Protein AF-A0A920VQ86-F1 (afdb_monomer_lite)

Radius of gyration: 14.34 Å; chains: 1; bounding box: 33×18×41 Å

Foldseek 3Di:
DVVVLVVQVVQQDPVRKGPFAFDDDDDDPDPVCVVVGGGDTGDDPVSSVVSVVVVVVVVVVVVVVD

Sequence (66 aa):
MERAWNAVSQRIGEDGSLNQVCIGTGPLPSLEEYIKRPYTDGMDERGGAMALWFAAEMVKHNQRTK

Secondary structure (DSSP, 8-state):
-HHHHHHHHTTB-TTS-EEEEEPP----SSHHHHHS--EEEE--HHHHHHHHHHHHHHHHHHHH--

pLDDT: mean 95.04, std 5.13, range [59.25, 98.06]

Structure (mmCIF, N/CA/C/O backbone):
data_AF-A0A920VQ86-F1
#
_entry.id   AF-A0A920VQ86-F1
#
loop_
_atom_site.group_PDB
_atom_site.id
_atom_site.type_symbol
_atom_site.label_atom_id
_atom_site.label_alt_id
_atom_site.label_comp_id
_atom_site.label_asym_id
_atom_site.label_entity_id
_atom_site.label_seq_id
_atom_site.pdbx_PDB_ins_code
_atom_site.Cartn_x
_atom_site.Cartn_y
_atom_site.Cartn_z
_atom_site.occupancy
_atom_site.B_iso_or_equiv
_atom_site.auth_seq_id
_atom_site.auth_comp_id
_atom_site.auth_asym_id
_atom_site.auth_atom_id
_atom_site.pdbx_PDB_model_num
ATOM 1 N N . MET A 1 1 ? 3.182 5.352 12.374 1.00 91.31 1 MET A N 1
ATOM 2 C CA . MET A 1 1 ? 2.072 4.534 11.840 1.00 91.31 1 MET A CA 1
ATOM 3 C C . MET A 1 1 ? 0.970 5.386 11.231 1.00 91.31 1 MET A C 1
ATOM 5 O O . MET A 1 1 ? 0.653 5.168 10.072 1.00 91.31 1 MET A O 1
ATOM 9 N N . GLU A 1 2 ? 0.466 6.407 11.927 1.00 93.62 2 GLU A N 1
ATOM 10 C CA . GLU A 1 2 ? -0.613 7.285 11.427 1.00 93.62 2 GLU A CA 1
ATOM 11 C C . GLU A 1 2 ? -0.374 7.863 10.025 1.00 93.62 2 GLU A C 1
ATOM 13 O O . GLU A 1 2 ? -1.236 7.754 9.164 1.00 93.62 2 GLU A O 1
ATOM 18 N N . ARG A 1 3 ? 0.823 8.400 9.746 1.00 96.69 3 ARG A N 1
ATOM 19 C CA . ARG A 1 3 ? 1.160 8.931 8.410 1.00 96.69 3 ARG A CA 1
ATOM 20 C C . ARG A 1 3 ? 1.030 7.887 7.295 1.00 96.69 3 ARG A C 1
ATOM 22 O O . ARG A 1 3 ? 0.570 8.219 6.210 1.00 96.69 3 ARG A O 1
ATOM 29 N N . ALA A 1 4 ? 1.438 6.646 7.561 1.00 95.94 4 ALA A N 1
ATOM 30 C CA . ALA A 1 4 ? 1.338 5.558 6.593 1.00 95.94 4 ALA A CA 1
ATOM 31 C C . ALA A 1 4 ? -0.121 5.128 6.402 1.00 95.94 4 ALA A C 1
ATOM 33 O O . ALA A 1 4 ? -0.556 4.948 5.269 1.00 95.94 4 ALA A O 1
ATOM 34 N N . TRP A 1 5 ? -0.884 5.032 7.497 1.00 96.56 5 TRP A N 1
ATOM 35 C CA . TRP A 1 5 ? -2.315 4.750 7.431 1.00 96.56 5 TRP A CA 1
ATOM 36 C C . TRP A 1 5 ? -3.058 5.810 6.619 1.00 96.56 5 TRP A C 1
ATOM 38 O O . TRP A 1 5 ? -3.753 5.451 5.679 1.00 96.56 5 TRP A O 1
ATOM 48 N N . ASN A 1 6 ? -2.836 7.097 6.902 1.00 97.12 6 ASN A N 1
ATOM 49 C CA . ASN A 1 6 ? -3.470 8.201 6.179 1.00 97.12 6 ASN A CA 1
ATOM 50 C C . ASN A 1 6 ? -3.158 8.165 4.676 1.00 97.12 6 ASN A C 1
ATOM 52 O O . ASN A 1 6 ? -4.044 8.401 3.864 1.00 97.12 6 ASN A O 1
ATOM 56 N N . ALA A 1 7 ? -1.917 7.854 4.295 1.00 96.81 7 ALA A N 1
ATOM 57 C CA . ALA A 1 7 ? -1.535 7.776 2.887 1.00 96.81 7 ALA A CA 1
ATOM 58 C C . ALA A 1 7 ? -2.192 6.594 2.152 1.00 96.81 7 ALA A C 1
ATOM 60 O O . ALA A 1 7 ? -2.555 6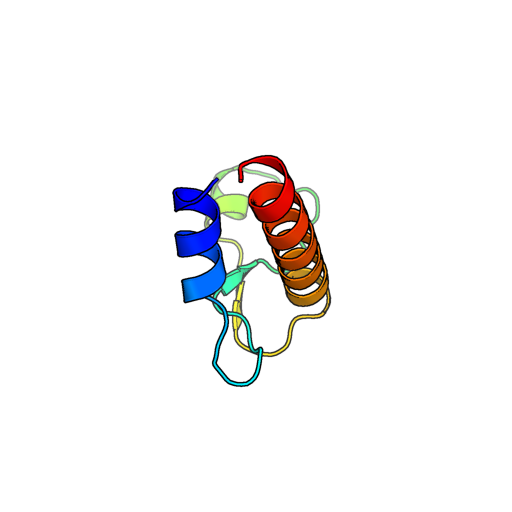.726 0.985 1.00 96.81 7 ALA A O 1
ATOM 61 N N . VAL A 1 8 ? -2.329 5.440 2.816 1.00 96.25 8 VAL A N 1
ATOM 62 C CA . VAL A 1 8 ? -2.954 4.250 2.220 1.00 96.25 8 VAL A CA 1
ATOM 63 C C . VAL A 1 8 ? -4.472 4.389 2.182 1.00 96.25 8 VAL A C 1
ATOM 65 O O . VAL A 1 8 ? -5.065 4.146 1.137 1.00 96.25 8 VAL A O 1
ATOM 68 N N . SER A 1 9 ? -5.106 4.815 3.277 1.00 96.38 9 SER A N 1
ATOM 69 C CA . SER A 1 9 ? -6.568 4.912 3.371 1.00 96.38 9 SER A CA 1
ATOM 70 C C . SER A 1 9 ? -7.159 5.922 2.388 1.00 96.38 9 SER A C 1
ATOM 72 O O . SER A 1 9 ? -8.220 5.669 1.834 1.00 96.38 9 SER A O 1
ATOM 74 N N . GLN A 1 10 ? -6.442 7.009 2.081 1.00 97.62 10 GLN A N 1
ATOM 75 C CA . GLN A 1 10 ? -6.835 7.982 1.049 1.00 97.62 10 GLN A CA 1
ATOM 76 C C . GLN A 1 10 ? -6.887 7.405 -0.374 1.00 97.62 10 GLN A C 1
ATOM 78 O O . GLN A 1 10 ? -7.420 8.047 -1.277 1.00 97.62 10 GLN A O 1
ATOM 83 N N . ARG A 1 11 ? -6.311 6.221 -0.599 1.00 97.00 11 ARG A N 1
ATOM 84 C CA . ARG A 1 11 ? -6.300 5.534 -1.897 1.00 97.00 11 ARG A CA 1
ATOM 85 C C . ARG A 1 11 ? -7.328 4.409 -1.981 1.00 97.00 11 ARG A C 1
ATOM 87 O O . ARG A 1 11 ? -7.331 3.701 -2.983 1.00 97.00 11 ARG A O 1
ATOM 94 N N . ILE A 1 12 ? -8.160 4.247 -0.953 1.00 97.19 12 ILE A N 1
ATOM 95 C CA . ILE A 1 12 ? -9.255 3.280 -0.901 1.00 97.19 12 ILE A CA 1
ATOM 96 C C . ILE A 1 12 ? -10.559 4.054 -1.114 1.00 97.19 12 ILE A C 1
ATOM 98 O O . ILE A 1 12 ? -10.878 4.952 -0.336 1.00 97.19 12 ILE A O 1
ATOM 102 N N . GLY A 1 13 ? -11.287 3.734 -2.181 1.00 95.88 13 GLY A N 1
ATOM 103 C CA . GLY A 1 13 ? -12.610 4.280 -2.459 1.00 95.88 13 GLY A CA 1
ATOM 104 C C . GLY A 1 13 ? -13.656 3.783 -1.462 1.00 95.88 13 GLY A C 1
ATOM 105 O O . GLY A 1 13 ? -13.466 2.776 -0.780 1.00 95.88 13 GLY A O 1
ATOM 106 N N . GLU A 1 14 ? -14.792 4.475 -1.391 1.00 94.75 14 GLU A N 1
ATOM 107 C CA . GLU A 1 14 ? -15.909 4.085 -0.515 1.00 94.75 14 GLU A CA 1
ATOM 108 C C . GLU A 1 14 ? -16.482 2.700 -0.864 1.00 94.75 14 GLU A C 1
ATOM 110 O O . GLU A 1 14 ? -17.001 2.001 0.003 1.00 94.75 14 GLU A O 1
ATOM 115 N N . ASP A 1 15 ? -16.340 2.281 -2.122 1.00 94.81 15 ASP A N 1
ATOM 116 C CA . ASP A 1 15 ? -16.709 0.960 -2.637 1.00 94.81 15 ASP A CA 1
ATOM 117 C C . ASP A 1 15 ? -15.616 -0.110 -2.433 1.00 94.81 15 ASP A C 1
ATOM 119 O O . ASP A 1 15 ? -15.785 -1.259 -2.842 1.00 94.81 15 ASP A O 1
ATOM 123 N N . GLY A 1 16 ? -14.492 0.251 -1.806 1.00 92.69 16 GLY A N 1
ATOM 124 C CA . GLY A 1 16 ? -13.337 -0.622 -1.600 1.00 92.69 16 GLY A CA 1
ATOM 125 C C . GLY A 1 16 ? -12.392 -0.727 -2.801 1.00 92.69 16 GLY A C 1
ATOM 126 O O . GLY A 1 16 ? -11.428 -1.493 -2.735 1.00 92.69 16 GLY A O 1
ATOM 127 N N . SER A 1 17 ? -12.628 0.028 -3.879 1.00 96.19 17 SER A N 1
ATOM 128 C CA . SER A 1 17 ? -11.684 0.139 -4.995 1.00 96.19 17 SER A CA 1
ATOM 129 C C . SER A 1 17 ? -10.362 0.777 -4.560 1.00 96.19 17 SER A C 1
ATOM 131 O O . SER A 1 17 ? -10.312 1.557 -3.609 1.00 96.19 17 SER A O 1
ATOM 133 N N . LEU A 1 18 ? -9.266 0.447 -5.243 1.00 97.50 18 LEU A N 1
ATOM 134 C CA . LEU A 1 18 ? -7.942 0.995 -4.956 1.00 97.50 18 LEU A CA 1
ATOM 135 C C . LEU A 1 18 ? -7.430 1.861 -6.099 1.00 97.50 18 LEU A C 1
ATOM 137 O O . LEU A 1 18 ? -7.611 1.521 -7.264 1.00 97.50 18 LEU A O 1
ATOM 141 N N . ASN A 1 19 ? -6.714 2.930 -5.749 1.00 97.06 19 ASN A N 1
ATOM 142 C CA . ASN A 1 19 ? -6.113 3.850 -6.712 1.00 97.06 19 ASN A CA 1
ATOM 143 C C . ASN A 1 19 ? -4.584 3.699 -6.793 1.00 97.06 19 ASN A C 1
ATOM 145 O O . ASN A 1 19 ? -3.861 3.816 -5.792 1.00 97.06 19 ASN A O 1
ATOM 149 N N . GLN A 1 20 ? -4.091 3.562 -8.021 1.00 95.75 20 GLN A N 1
ATOM 150 C CA . GLN A 1 20 ? -2.694 3.482 -8.441 1.00 95.75 20 GLN A CA 1
ATOM 151 C C . GLN A 1 20 ? -1.925 2.301 -7.841 1.00 95.75 20 GLN A C 1
ATOM 153 O O . GLN A 1 20 ? -0.794 2.439 -7.361 1.00 95.75 20 GLN A O 1
ATOM 158 N N . VAL A 1 21 ? -2.526 1.113 -7.892 1.00 96.81 21 VAL A N 1
ATOM 159 C CA . VAL A 1 21 ? -1.844 -0.135 -7.537 1.00 96.81 21 VAL A CA 1
ATOM 160 C C . VAL A 1 21 ? -0.938 -0.532 -8.691 1.00 96.81 21 VAL A C 1
ATOM 162 O O . VAL A 1 21 ? -1.388 -0.740 -9.809 1.00 96.81 21 VAL A O 1
ATOM 165 N N . CYS A 1 22 ? 0.368 -0.626 -8.464 1.00 95.00 22 CYS A N 1
ATOM 166 C CA . CYS A 1 22 ? 1.266 -1.022 -9.543 1.00 95.00 22 CYS A CA 1
ATOM 167 C C . CYS A 1 22 ? 0.976 -2.451 -10.023 1.00 95.00 22 CYS A C 1
ATOM 169 O O . CYS A 1 22 ? 0.705 -3.344 -9.217 1.00 95.00 22 CYS A O 1
ATOM 171 N N . ILE A 1 23 ? 1.115 -2.689 -11.327 1.00 94.38 23 ILE A N 1
ATOM 172 C CA . ILE A 1 23 ? 0.877 -4.019 -11.889 1.00 94.38 23 ILE A CA 1
ATOM 173 C C . ILE A 1 23 ? 1.929 -5.043 -11.443 1.00 94.38 23 ILE A C 1
ATOM 175 O O . ILE A 1 23 ? 2.974 -4.721 -10.867 1.00 94.38 23 ILE A O 1
ATOM 179 N N . GLY A 1 24 ? 1.671 -6.308 -11.781 1.00 92.31 24 GLY A N 1
ATOM 180 C CA . GLY A 1 24 ? 2.600 -7.400 -11.514 1.00 92.31 24 GLY A CA 1
ATOM 181 C C . GLY A 1 24 ? 3.872 -7.136 -12.300 1.00 92.31 24 GLY A C 1
ATOM 182 O O . GLY A 1 24 ? 3.817 -6.997 -13.517 1.00 92.31 24 GLY A O 1
ATOM 183 N N . THR A 1 25 ? 4.993 -6.987 -11.600 1.00 94.56 25 THR A N 1
ATOM 184 C CA . THR A 1 25 ? 6.258 -6.569 -12.207 1.00 94.56 25 THR A CA 1
ATOM 185 C C . THR A 1 25 ? 7.317 -7.615 -11.901 1.00 94.56 25 THR A C 1
ATOM 187 O O . THR A 1 25 ? 7.621 -7.860 -10.735 1.00 94.56 25 THR A O 1
ATOM 190 N N . GLY A 1 26 ? 7.859 -8.243 -12.943 1.00 95.25 26 GLY A N 1
ATOM 191 C CA . GLY A 1 26 ? 9.032 -9.104 -12.823 1.00 95.25 26 GLY A CA 1
ATOM 192 C C . GLY A 1 26 ? 10.332 -8.300 -12.667 1.00 95.25 26 GLY A C 1
ATOM 193 O O . GLY A 1 26 ? 10.306 -7.091 -12.416 1.00 95.25 26 GLY A O 1
ATOM 194 N N . PRO A 1 27 ? 11.491 -8.953 -12.826 1.00 97.06 27 PRO A N 1
ATOM 195 C CA . PRO A 1 27 ? 12.762 -8.261 -12.995 1.00 97.06 27 PRO A CA 1
ATOM 196 C C . PRO A 1 27 ? 12.722 -7.351 -14.231 1.00 97.06 27 PRO A C 1
ATOM 198 O O . PRO A 1 27 ? 12.400 -7.820 -15.322 1.00 97.06 27 PRO A O 1
ATOM 201 N N . LEU A 1 28 ? 13.046 -6.069 -14.064 1.00 97.19 28 LEU A N 1
ATOM 202 C CA . LEU A 1 28 ? 13.190 -5.108 -15.159 1.00 97.19 28 LEU A CA 1
ATOM 203 C C . LEU A 1 28 ? 14.670 -4.738 -15.341 1.00 97.19 28 LEU A C 1
ATOM 205 O O . LEU A 1 28 ? 15.424 -4.729 -14.365 1.00 97.19 28 LEU A O 1
ATOM 209 N N . PRO A 1 29 ? 15.104 -4.427 -16.573 1.00 96.88 29 PRO A N 1
ATOM 210 C CA . PRO A 1 29 ? 16.507 -4.173 -16.904 1.00 96.88 29 PRO A CA 1
ATOM 211 C C . PRO A 1 29 ? 17.040 -2.833 -16.370 1.00 96.88 29 PRO A C 1
ATOM 213 O O . PRO A 1 29 ? 18.251 -2.620 -16.388 1.00 96.88 29 PRO A O 1
ATOM 216 N N . SER A 1 30 ? 16.178 -1.925 -15.896 1.00 97.88 30 SER A N 1
ATOM 217 C CA . SER A 1 30 ? 16.602 -0.634 -15.350 1.00 97.88 30 SER A CA 1
ATOM 218 C C . SER A 1 30 ? 15.672 -0.093 -14.258 1.00 97.88 30 SER A C 1
ATOM 220 O O . SER A 1 30 ? 14.496 -0.447 -14.171 1.00 97.88 30 SER A O 1
ATOM 222 N N . LEU A 1 31 ? 16.203 0.817 -13.433 1.00 97.75 31 LEU A N 1
ATOM 223 C CA . LEU A 1 31 ? 15.427 1.556 -12.429 1.00 97.75 31 LEU A CA 1
ATOM 224 C C . LEU A 1 31 ? 14.320 2.406 -13.066 1.00 97.75 31 LEU A C 1
ATOM 226 O O . LEU A 1 31 ? 13.216 2.490 -12.535 1.00 97.75 31 LEU A O 1
ATOM 230 N N . GLU A 1 32 ? 14.617 3.021 -14.209 1.00 98.06 32 GLU A N 1
ATOM 231 C CA . GLU A 1 32 ? 13.685 3.900 -14.912 1.00 98.06 32 GLU A CA 1
ATOM 232 C C . GLU A 1 32 ? 12.397 3.162 -15.302 1.00 98.06 32 GLU A C 1
ATOM 234 O O . GLU A 1 32 ? 11.298 3.706 -15.195 1.00 98.06 32 GLU A O 1
ATOM 239 N N . GLU A 1 33 ? 12.512 1.890 -15.681 1.00 96.69 33 GLU A N 1
ATOM 240 C CA . GLU A 1 33 ? 11.356 1.064 -16.026 1.00 96.69 33 GLU A CA 1
ATOM 241 C C . GLU A 1 33 ? 10.511 0.693 -14.80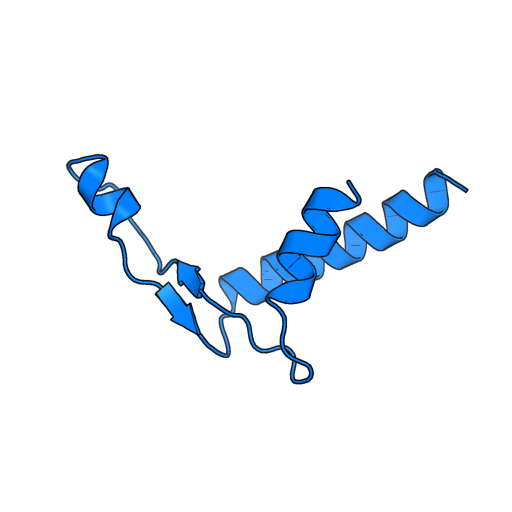4 1.00 96.69 33 GLU A C 1
ATOM 243 O O . GLU A 1 33 ? 9.287 0.644 -14.904 1.00 96.69 33 GLU A O 1
ATOM 248 N N . TYR A 1 34 ? 11.121 0.519 -13.628 1.00 96.88 34 TYR A N 1
ATOM 249 C CA . TYR A 1 34 ? 10.364 0.363 -12.382 1.00 96.88 34 TYR A CA 1
ATOM 250 C C . TYR A 1 34 ? 9.597 1.630 -12.003 1.00 96.88 34 TYR A C 1
ATOM 252 O O . TYR A 1 34 ? 8.484 1.530 -11.489 1.00 96.88 34 TYR A O 1
ATOM 260 N N . ILE A 1 35 ? 10.173 2.809 -12.248 1.00 96.56 35 ILE A N 1
ATOM 261 C CA . ILE A 1 35 ? 9.538 4.100 -11.949 1.00 96.56 35 ILE A CA 1
ATOM 262 C C . ILE A 1 35 ? 8.359 4.356 -12.895 1.00 96.56 35 ILE A C 1
ATOM 264 O O . ILE A 1 35 ? 7.310 4.823 -12.456 1.00 96.56 35 ILE A O 1
ATOM 268 N N . LYS A 1 36 ? 8.513 4.024 -14.181 1.00 95.81 36 LYS A N 1
ATOM 269 C CA . LYS A 1 36 ? 7.499 4.242 -15.226 1.00 95.81 36 LYS A CA 1
ATOM 270 C C . LYS A 1 36 ? 6.479 3.113 -15.369 1.00 95.81 36 LYS A C 1
ATOM 272 O O . LYS A 1 36 ? 5.633 3.178 -16.262 1.00 95.81 36 LYS A O 1
ATOM 277 N N . ARG A 1 37 ? 6.555 2.071 -14.537 1.00 95.38 37 ARG A N 1
ATOM 278 C CA . ARG A 1 37 ? 5.656 0.917 -14.645 1.00 95.38 37 ARG A CA 1
ATOM 279 C C . ARG A 1 37 ? 4.189 1.340 -14.500 1.00 95.38 37 ARG A C 1
ATOM 281 O O . ARG A 1 37 ? 3.885 2.219 -13.691 1.00 95.38 37 ARG A O 1
ATOM 288 N N . PRO A 1 38 ? 3.270 0.707 -15.244 1.00 96.19 38 PRO A N 1
ATOM 289 C CA . PRO A 1 38 ? 1.868 1.070 -15.173 1.00 96.19 38 PRO A CA 1
ATOM 290 C C . PRO A 1 38 ? 1.243 0.630 -13.845 1.00 96.19 38 PRO A C 1
ATOM 292 O O . PRO A 1 38 ? 1.755 -0.227 -13.113 1.00 96.19 38 PRO A O 1
ATOM 295 N N . TYR A 1 39 ? 0.093 1.223 -13.562 1.00 96.88 39 TYR A N 1
ATOM 296 C CA . TYR A 1 39 ? -0.746 0.911 -12.418 1.00 96.88 39 TYR A CA 1
ATOM 297 C C . TYR A 1 39 ? -2.177 0.612 -12.867 1.00 96.88 39 TYR A C 1
ATOM 299 O O . TYR A 1 39 ? -2.561 0.896 -14.001 1.00 96.88 39 TYR A O 1
ATOM 307 N N . THR A 1 40 ? -2.945 0.027 -11.962 1.00 95.94 40 THR A N 1
ATOM 308 C CA . THR A 1 40 ? -4.379 -0.212 -12.062 1.00 95.94 40 THR A CA 1
ATOM 309 C C . THR A 1 40 ? -5.115 0.645 -11.037 1.00 95.94 40 THR A C 1
ATOM 311 O O .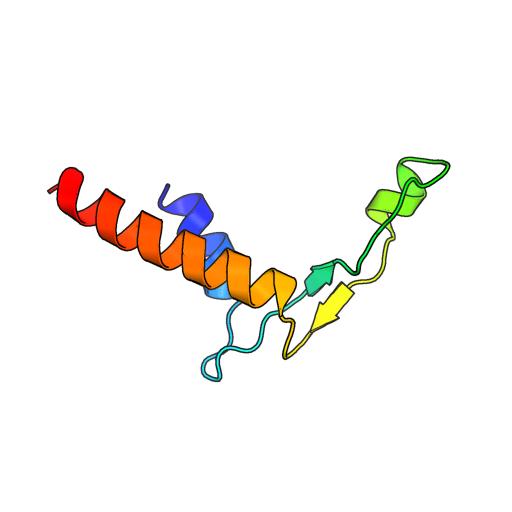 THR A 1 40 ? -4.630 0.864 -9.923 1.00 95.94 40 THR A O 1
ATOM 314 N N . ASP A 1 41 ? -6.291 1.119 -11.441 1.00 97.12 41 ASP A N 1
ATOM 315 C CA . ASP A 1 41 ? -7.314 1.677 -10.560 1.00 97.12 41 ASP A CA 1
ATOM 316 C C . ASP A 1 41 ? -8.509 0.712 -10.544 1.00 97.12 41 ASP A C 1
ATOM 318 O O . ASP A 1 41 ? -8.773 0.027 -11.539 1.00 97.12 41 ASP A O 1
ATOM 322 N N . GLY A 1 42 ? -9.238 0.649 -9.432 1.00 96.62 42 GLY A N 1
ATOM 323 C CA . GLY A 1 42 ? -10.398 -0.227 -9.277 1.00 96.62 42 GLY A CA 1
ATOM 324 C C . GLY A 1 42 ? -10.117 -1.460 -8.419 1.00 96.62 42 GLY A C 1
ATOM 325 O O . GLY A 1 42 ? -9.388 -1.408 -7.428 1.00 96.62 42 GLY A O 1
ATOM 326 N N . MET A 1 43 ? -10.743 -2.581 -8.776 1.00 95.12 43 MET A N 1
ATOM 327 C CA . MET A 1 43 ? -10.563 -3.845 -8.064 1.00 95.12 43 MET A CA 1
ATOM 328 C C . MET A 1 43 ? -9.190 -4.449 -8.388 1.00 95.12 43 MET A C 1
ATOM 330 O O . MET A 1 43 ? -8.922 -4.812 -9.532 1.00 95.12 43 MET A O 1
ATOM 334 N N . ASP A 1 44 ? -8.344 -4.610 -7.370 1.00 95.38 44 ASP A N 1
ATOM 335 C CA . ASP A 1 44 ? -7.060 -5.306 -7.470 1.00 95.38 44 ASP A CA 1
ATOM 336 C C . ASP A 1 44 ? -6.913 -6.276 -6.298 1.00 95.38 44 ASP A C 1
ATOM 338 O O . ASP A 1 44 ? -6.830 -5.859 -5.146 1.00 95.38 44 ASP A O 1
ATOM 342 N N . GLU A 1 45 ? -6.868 -7.578 -6.573 1.00 94.69 45 GLU A N 1
ATOM 343 C CA . GLU A 1 45 ? -6.814 -8.608 -5.527 1.00 94.69 45 GLU A CA 1
ATOM 344 C C . GLU A 1 45 ? -5.549 -8.517 -4.655 1.00 94.69 45 GLU A C 1
ATOM 346 O O . GLU A 1 45 ? -5.589 -8.785 -3.454 1.00 94.69 45 GLU A O 1
ATOM 351 N N . ARG A 1 46 ? -4.425 -8.075 -5.230 1.00 94.94 46 ARG A N 1
ATOM 352 C CA . ARG A 1 46 ? -3.122 -8.019 -4.551 1.00 94.94 46 ARG A CA 1
ATOM 353 C C . ARG A 1 46 ? -3.050 -6.780 -3.677 1.00 94.94 46 ARG A C 1
ATOM 355 O O . ARG A 1 46 ? -2.688 -6.865 -2.504 1.00 94.94 46 ARG A O 1
ATOM 362 N N . GLY A 1 47 ? -3.421 -5.636 -4.254 1.00 95.88 47 GLY A N 1
ATOM 363 C CA . GLY A 1 47 ? -3.556 -4.385 -3.522 1.00 95.88 47 GLY A CA 1
ATOM 364 C C . GLY A 1 47 ? -4.585 -4.522 -2.402 1.00 95.88 47 GLY A C 1
ATOM 365 O O . GLY A 1 47 ? -4.305 -4.143 -1.266 1.00 95.88 47 GLY A O 1
ATOM 366 N N . GLY A 1 48 ? -5.738 -5.125 -2.702 1.00 95.50 48 GLY A N 1
ATOM 367 C CA . GLY A 1 48 ? -6.846 -5.324 -1.770 1.00 95.50 48 GLY A CA 1
ATOM 368 C C . GLY A 1 48 ? -6.448 -6.201 -0.590 1.00 95.50 48 GLY A C 1
ATOM 369 O O . GLY A 1 48 ? -6.654 -5.811 0.559 1.00 95.50 48 GLY A O 1
ATOM 370 N N . ALA A 1 49 ? -5.790 -7.335 -0.851 1.00 96.25 49 ALA A N 1
ATOM 371 C CA . ALA A 1 49 ? -5.275 -8.205 0.204 1.00 96.25 49 ALA A CA 1
ATOM 372 C C . ALA A 1 49 ? -4.302 -7.467 1.140 1.00 96.25 49 ALA A C 1
ATOM 374 O O . ALA A 1 49 ? -4.417 -7.569 2.364 1.00 96.25 49 ALA A O 1
ATOM 375 N N . MET A 1 50 ? -3.380 -6.674 0.585 1.00 96.75 50 MET A N 1
ATOM 376 C CA . MET A 1 50 ? -2.418 -5.906 1.381 1.00 96.75 50 MET A CA 1
ATOM 377 C C . MET A 1 50 ? -3.072 -4.763 2.166 1.00 96.75 50 MET A C 1
ATOM 379 O O . MET A 1 50 ? -2.719 -4.546 3.326 1.00 96.75 50 MET A O 1
ATOM 383 N N . ALA A 1 51 ? -4.036 -4.055 1.572 1.00 96.44 51 ALA A N 1
ATOM 384 C CA . ALA A 1 51 ? -4.784 -2.992 2.240 1.00 96.44 51 ALA A CA 1
ATOM 385 C C . ALA A 1 51 ? -5.598 -3.539 3.422 1.00 96.44 51 ALA A C 1
ATOM 387 O O . ALA A 1 51 ? -5.546 -2.979 4.520 1.00 96.44 51 ALA A O 1
ATOM 388 N N . LEU A 1 52 ? -6.282 -4.671 3.228 1.00 96.31 52 LEU A N 1
ATOM 389 C CA . LEU A 1 52 ? -7.033 -5.354 4.283 1.00 96.31 52 LEU A CA 1
ATOM 390 C C . LEU A 1 52 ? -6.124 -5.828 5.417 1.00 96.31 52 LEU A C 1
ATOM 392 O O . LEU A 1 52 ? -6.436 -5.605 6.588 1.00 96.31 52 LEU A O 1
ATOM 396 N N . TRP A 1 53 ? -4.981 -6.441 5.092 1.00 97.62 53 TRP A N 1
ATOM 397 C CA . TRP A 1 53 ? -4.031 -6.865 6.118 1.00 97.62 53 TRP A CA 1
ATOM 398 C C . TRP A 1 53 ? -3.503 -5.659 6.902 1.00 97.62 53 TRP A C 1
ATOM 400 O O . TRP A 1 53 ? -3.525 -5.661 8.135 1.00 97.62 53 TRP A O 1
ATOM 410 N N . PHE A 1 54 ? -3.109 -4.585 6.215 1.00 97.25 54 PHE A N 1
ATOM 411 C CA . PHE A 1 54 ? -2.626 -3.389 6.895 1.00 97.25 54 PHE A CA 1
ATOM 412 C C . PHE A 1 54 ? -3.697 -2.767 7.803 1.00 97.25 54 PHE A C 1
ATOM 414 O O . PHE A 1 54 ? -3.392 -2.416 8.943 1.00 97.25 54 PHE A O 1
ATOM 421 N N . ALA A 1 55 ? -4.957 -2.706 7.361 1.00 96.44 55 ALA A N 1
ATOM 422 C CA . ALA A 1 55 ? -6.072 -2.245 8.186 1.00 96.44 55 ALA A CA 1
ATOM 423 C C . ALA A 1 55 ? -6.249 -3.097 9.455 1.00 96.44 55 ALA A C 1
ATOM 425 O O . ALA A 1 55 ? -6.374 -2.550 10.554 1.00 96.44 55 ALA A O 1
ATOM 426 N N . ALA A 1 56 ? -6.191 -4.426 9.333 1.00 97.44 56 ALA A N 1
ATOM 427 C CA . ALA A 1 56 ? -6.290 -5.333 10.475 1.00 97.44 56 ALA A CA 1
ATOM 428 C C . ALA A 1 56 ? -5.146 -5.125 11.485 1.00 97.44 56 ALA A C 1
ATOM 430 O O . ALA A 1 56 ? -5.379 -5.102 12.698 1.00 97.44 56 ALA A O 1
ATOM 431 N N . GLU A 1 57 ? -3.917 -4.923 11.006 1.00 97.25 57 GLU A N 1
ATOM 432 C CA . GLU A 1 57 ? -2.772 -4.641 11.877 1.00 97.25 57 GLU A CA 1
ATOM 433 C C . GLU A 1 57 ? -2.852 -3.253 12.517 1.00 97.25 57 GLU A C 1
ATOM 435 O O . GLU A 1 57 ? -2.488 -3.103 13.682 1.00 97.25 57 GLU A O 1
ATOM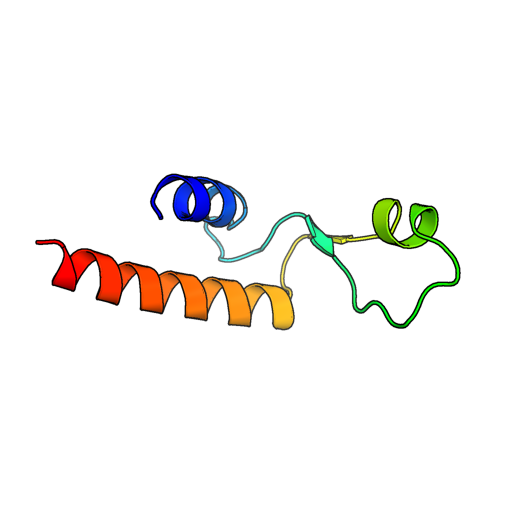 440 N N . MET A 1 58 ? -3.397 -2.250 11.825 1.00 96.44 58 MET A N 1
ATOM 441 C CA . MET A 1 58 ? -3.636 -0.927 12.408 1.00 96.44 58 MET A CA 1
ATOM 442 C C . MET A 1 58 ? -4.674 -0.970 13.532 1.00 96.44 58 MET A C 1
ATOM 444 O O . MET A 1 58 ? -4.474 -0.330 14.564 1.00 96.44 58 MET A O 1
ATOM 448 N N . VAL A 1 59 ? -5.738 -1.769 13.392 1.00 96.38 59 VAL A N 1
ATOM 449 C CA . VAL A 1 59 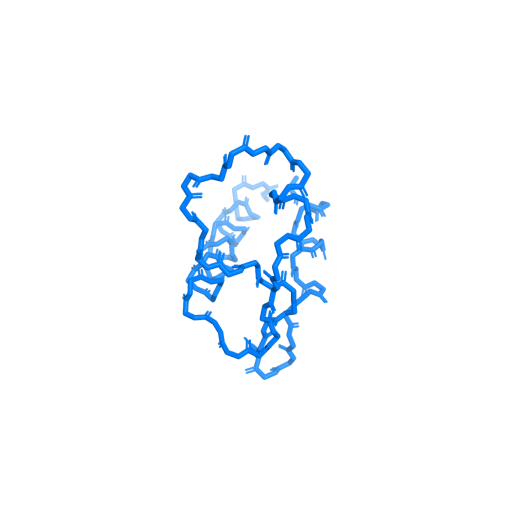? -6.706 -1.993 14.480 1.00 96.38 59 VAL A CA 1
ATOM 450 C C . VAL A 1 59 ? -6.013 -2.602 15.700 1.00 96.38 59 VAL A C 1
ATOM 452 O O . VAL A 1 59 ? -6.152 -2.075 16.805 1.00 96.38 59 VAL A O 1
ATOM 455 N N . LYS A 1 60 ? -5.215 -3.662 15.509 1.00 96.12 60 LYS A N 1
ATOM 456 C CA . LYS A 1 60 ? -4.444 -4.290 16.597 1.00 96.12 60 LYS A CA 1
ATOM 457 C C . LYS A 1 60 ? -3.445 -3.321 17.228 1.00 96.12 60 LYS A C 1
ATOM 459 O O . LYS A 1 60 ? -3.313 -3.289 18.448 1.00 96.12 60 LYS A O 1
ATOM 464 N N . HIS A 1 61 ? -2.738 -2.541 16.413 1.00 94.44 61 HIS A N 1
ATOM 465 C CA . HIS A 1 61 ? -1.773 -1.548 16.877 1.00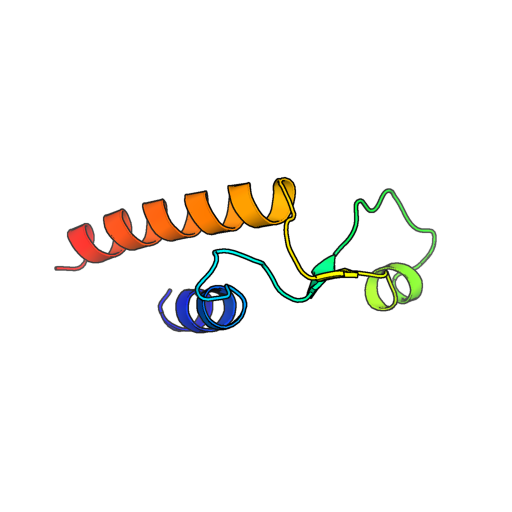 94.44 61 HIS A CA 1
ATOM 466 C C . HIS A 1 61 ? -2.452 -0.506 17.769 1.00 94.44 61 HIS A C 1
ATOM 468 O O . HIS A 1 61 ? -2.029 -0.316 18.905 1.00 94.44 61 HIS A O 1
ATOM 474 N N . ASN A 1 62 ? -3.566 0.068 17.307 1.00 91.94 62 ASN A N 1
ATOM 475 C CA . ASN A 1 62 ? -4.321 1.085 18.039 1.00 91.94 62 ASN A CA 1
ATOM 476 C C . ASN A 1 62 ? -4.928 0.567 19.354 1.00 91.94 62 ASN A C 1
ATOM 478 O O . ASN A 1 62 ? -5.201 1.358 20.249 1.00 91.94 62 ASN A O 1
ATOM 482 N N . GLN A 1 63 ? -5.174 -0.739 19.481 1.00 91.88 63 GLN A N 1
ATOM 483 C CA . GLN A 1 63 ? -5.618 -1.351 20.738 1.00 91.88 63 GLN A CA 1
ATOM 484 C C . GLN A 1 63 ? -4.481 -1.524 21.752 1.00 91.88 63 GLN A C 1
ATOM 486 O O . GLN A 1 63 ? -4.748 -1.539 22.946 1.00 91.88 63 GLN A O 1
ATOM 491 N N . ARG A 1 64 ? -3.230 -1.662 21.294 1.00 88.62 64 ARG A N 1
ATOM 492 C CA . ARG A 1 64 ? -2.043 -1.829 22.155 1.00 88.62 64 ARG A CA 1
ATOM 493 C C . ARG A 1 64 ? -1.443 -0.508 22.626 1.00 88.62 64 ARG A C 1
ATOM 495 O O . ARG A 1 64 ? -0.677 -0.501 23.580 1.00 88.62 64 ARG A O 1
ATOM 502 N N . THR A 1 65 ? -1.714 0.575 21.904 1.00 80.06 65 THR A N 1
ATOM 503 C CA . THR A 1 65 ? -1.216 1.923 22.211 1.00 80.06 65 THR A CA 1
ATOM 504 C C . THR A 1 65 ? -2.218 2.767 23.002 1.00 80.06 65 THR A C 1
ATOM 506 O O . THR A 1 65 ? -1.954 3.943 23.235 1.00 80.06 65 THR A O 1
ATOM 509 N N . LYS A 1 66 ? -3.371 2.190 23.357 1.00 59.25 66 LYS A N 1
ATOM 510 C CA . LYS A 1 66 ? -4.318 2.728 24.339 1.00 59.25 66 LYS A CA 1
ATOM 511 C C . LYS A 1 66 ? -3.972 2.191 25.718 1.00 59.25 66 LYS A C 1
ATOM 513 O O . LYS A 1 66 ? -4.140 2.968 26.677 1.00 59.25 66 LYS A O 1
#